Protein AF-S3ANU3-F1 (afdb_monomer)

Secondary structure (DSSP, 8-state):
---------S--HHHHHHHHHHHHHHHHHHHHHHHHHHHHHHHHHHHTT--S--HHHHHHHHHHHHHTS-GGGHHHHHHHHHHHHHHHHHHHT----

Solvent-accessible surface area (backbone atoms only — not comparable to full-atom values): 5802 Å² total; per-residue (Å²): 134,78,88,77,82,70,83,83,82,60,82,47,74,66,57,53,48,52,51,49,55,54,51,51,53,50,52,52,53,52,48,55,55,50,42,54,54,41,49,51,50,50,51,57,25,58,80,66,74,43,74,84,76,52,68,68,66,51,49,53,53,41,54,54,51,32,71,72,45,60,79,93,44,24,70,57,45,45,51,51,51,50,51,64,54,48,53,36,59,54,57,66,72,58,78,86,133

Mean predicted aligned error: 7.99 Å

Structure (mmCIF, N/CA/C/O backbone):
data_AF-S3ANU3-F1
#
_entry.id   AF-S3ANU3-F1
#
loop_
_atom_site.group_PDB
_atom_site.id
_atom_site.type_symbol
_atom_site.label_atom_id
_atom_site.label_alt_id
_atom_site.label_comp_id
_atom_site.label_asym_id
_atom_site.label_entity_id
_atom_site.label_seq_id
_atom_site.pdbx_PDB_ins_code
_atom_site.Cartn_x
_atom_site.Cartn_y
_atom_site.Cartn_z
_atom_site.occupancy
_atom_site.B_iso_or_equiv
_atom_site.auth_seq_id
_atom_site.auth_comp_id
_atom_site.auth_asym_id
_atom_site.auth_atom_id
_atom_site.pdbx_PDB_model_num
ATOM 1 N N . MET A 1 1 ? 26.576 -14.423 -47.723 1.00 38.72 1 MET A N 1
ATOM 2 C CA . MET A 1 1 ? 27.861 -14.207 -47.030 1.00 38.72 1 MET A CA 1
ATOM 3 C C . MET A 1 1 ? 27.528 -13.403 -45.779 1.00 38.72 1 MET A C 1
ATOM 5 O O . MET A 1 1 ? 27.140 -12.256 -45.936 1.00 38.72 1 MET A O 1
ATOM 9 N N . THR A 1 2 ? 27.505 -14.094 -44.626 1.00 39.47 2 THR A N 1
ATOM 10 C CA . THR A 1 2 ? 27.297 -13.620 -43.229 1.00 39.47 2 THR A CA 1
ATOM 11 C C . THR A 1 2 ? 26.134 -12.639 -43.024 1.00 39.47 2 THR A C 1
ATOM 13 O O . THR A 1 2 ? 26.291 -11.436 -43.192 1.00 39.47 2 THR A O 1
ATOM 16 N N . ASP A 1 3 ? 24.905 -13.103 -42.790 1.00 49.47 3 ASP A N 1
ATOM 17 C CA . ASP A 1 3 ? 24.401 -13.451 -41.444 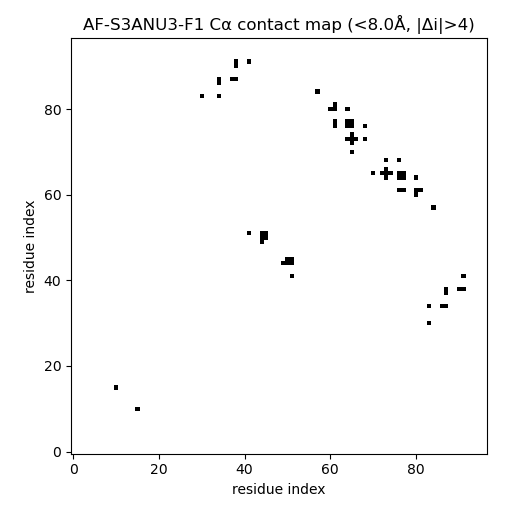1.00 49.47 3 ASP A CA 1
ATOM 18 C C . ASP A 1 3 ? 25.252 -12.901 -40.288 1.00 49.47 3 ASP A C 1
ATOM 20 O O . ASP A 1 3 ? 26.296 -13.453 -39.944 1.00 49.47 3 ASP A O 1
ATOM 24 N N . VAL A 1 4 ? 24.781 -11.792 -39.716 1.00 51.66 4 VAL A N 1
ATOM 25 C CA . VAL A 1 4 ? 25.061 -11.407 -38.333 1.00 51.66 4 VAL A CA 1
ATOM 26 C C . VAL A 1 4 ? 23.709 -11.102 -37.694 1.00 51.66 4 VAL A C 1
ATOM 28 O O . VAL A 1 4 ? 23.335 -9.952 -37.470 1.00 51.66 4 VAL A O 1
ATOM 31 N N . SER A 1 5 ? 22.941 -12.161 -37.444 1.00 51.31 5 SER A N 1
ATOM 32 C CA . SER A 1 5 ? 21.911 -12.176 -36.415 1.00 51.31 5 SER A CA 1
ATOM 33 C C . SER A 1 5 ? 22.565 -11.770 -35.092 1.00 51.31 5 SER A C 1
ATOM 35 O O . SER A 1 5 ? 23.258 -12.555 -34.443 1.00 51.31 5 SER A O 1
ATOM 37 N N . TYR A 1 6 ? 22.390 -10.508 -34.704 1.00 48.44 6 TYR A N 1
ATOM 38 C CA . TYR A 1 6 ? 22.731 -10.065 -33.360 1.00 48.44 6 TYR A CA 1
ATOM 39 C C . TYR A 1 6 ? 21.830 -10.844 -32.392 1.00 48.44 6 TYR A C 1
ATOM 41 O O . TYR A 1 6 ? 20.619 -10.908 -32.628 1.00 48.44 6 TYR A O 1
ATOM 49 N N . PRO A 1 7 ? 22.357 -11.451 -31.319 1.00 48.25 7 PRO A N 1
ATOM 50 C CA . PRO A 1 7 ? 21.498 -12.059 -30.322 1.00 48.25 7 PRO A CA 1
ATOM 51 C C . PRO A 1 7 ? 20.662 -10.940 -29.690 1.00 48.25 7 PRO A C 1
ATOM 53 O O . PRO A 1 7 ? 21.174 -10.138 -28.908 1.00 48.25 7 PRO A O 1
ATOM 56 N N . HIS A 1 8 ? 19.374 -10.864 -30.035 1.00 55.59 8 HIS A N 1
ATOM 57 C CA . HIS A 1 8 ? 18.384 -10.117 -29.265 1.00 55.59 8 HIS A CA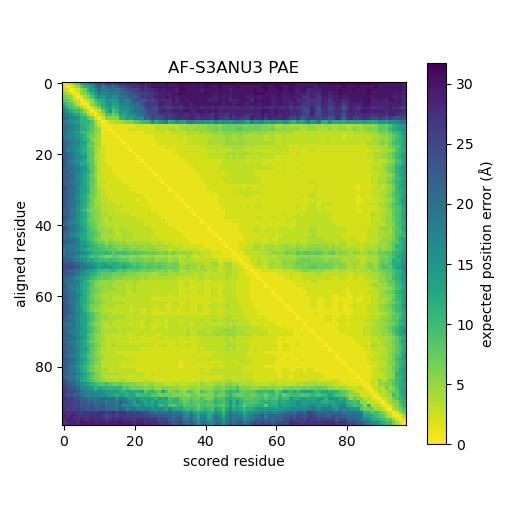 1
ATOM 58 C C . HIS A 1 8 ? 18.216 -10.833 -27.922 1.00 55.59 8 HIS A C 1
ATOM 60 O O . HIS A 1 8 ? 17.281 -11.592 -27.711 1.00 55.59 8 HIS A O 1
ATOM 66 N N . ASN A 1 9 ? 19.176 -10.626 -27.026 1.00 57.06 9 ASN A N 1
ATOM 67 C CA . ASN A 1 9 ? 19.075 -11.010 -25.626 1.00 57.06 9 ASN A CA 1
ATOM 68 C C . ASN A 1 9 ? 19.009 -9.748 -24.757 1.00 57.06 9 ASN A C 1
ATOM 70 O O . ASN A 1 9 ? 19.786 -9.534 -23.832 1.00 57.06 9 ASN A O 1
ATOM 74 N N . LEU A 1 10 ? 18.078 -8.880 -25.144 1.00 55.81 10 LEU A N 1
ATOM 75 C CA . LEU A 1 10 ? 17.551 -7.757 -24.387 1.00 55.81 10 LEU A CA 1
ATOM 76 C C . LEU A 1 10 ? 16.044 -7.880 -24.550 1.00 55.81 10 LEU A C 1
ATOM 78 O O . LEU A 1 10 ? 15.545 -7.728 -25.665 1.00 55.81 10 LEU A O 1
ATOM 82 N N . THR A 1 11 ? 15.358 -8.217 -23.463 1.00 66.12 11 THR A N 1
ATOM 83 C CA . THR A 1 11 ? 13.899 -8.237 -23.359 1.00 66.12 11 THR A CA 1
ATOM 84 C C . THR A 1 11 ? 13.320 -7.058 -24.141 1.00 66.12 11 THR A C 1
ATOM 86 O O . THR A 1 11 ? 13.666 -5.904 -23.877 1.00 66.12 11 THR A O 1
ATOM 89 N N . SER A 1 12 ? 12.501 -7.330 -25.153 1.00 88.00 12 SER A N 1
ATOM 90 C CA . SER A 1 12 ? 11.882 -6.286 -25.964 1.00 88.00 12 SER A CA 1
ATOM 91 C C . SER A 1 12 ? 11.060 -5.349 -25.073 1.00 88.00 12 SER A C 1
ATOM 93 O O . SER A 1 12 ? 10.550 -5.745 -24.023 1.00 88.00 12 SER A O 1
ATOM 95 N N . LEU A 1 13 ? 10.877 -4.094 -25.498 1.00 90.50 13 LEU A N 1
ATOM 96 C CA . LEU A 1 13 ? 10.037 -3.132 -24.771 1.00 90.50 13 LEU A CA 1
ATOM 97 C C . LEU A 1 13 ? 8.642 -3.704 -24.454 1.00 90.50 13 LEU A C 1
ATOM 99 O O . LEU A 1 13 ? 8.085 -3.425 -23.396 1.00 90.50 13 LEU A O 1
ATOM 103 N N . ASN A 1 14 ? 8.093 -4.517 -25.357 1.00 91.88 14 ASN A N 1
ATOM 104 C CA . ASN A 1 14 ? 6.795 -5.156 -25.169 1.00 91.88 14 ASN A CA 1
ATOM 105 C C . ASN A 1 14 ? 6.835 -6.249 -24.096 1.00 91.88 14 ASN A C 1
ATOM 107 O O . ASN A 1 14 ? 5.917 -6.329 -23.290 1.00 91.88 14 ASN A O 1
ATOM 111 N N . GLU A 1 15 ? 7.896 -7.051 -24.036 1.00 92.12 15 GLU A N 1
ATOM 112 C CA . GLU A 1 15 ? 8.065 -8.056 -22.982 1.00 92.12 15 GLU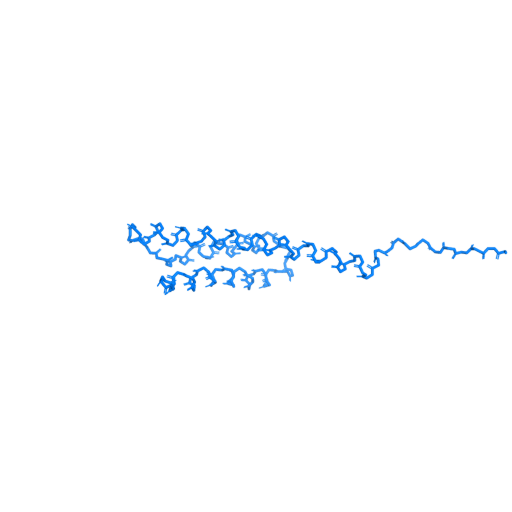 A CA 1
ATOM 113 C C . GLU A 1 15 ? 8.276 -7.411 -21.605 1.00 92.12 15 GLU A C 1
ATOM 115 O O . GLU A 1 15 ? 7.740 -7.900 -20.615 1.00 92.12 15 GLU A O 1
ATOM 120 N N . LEU A 1 16 ? 9.003 -6.290 -21.529 1.00 93.50 16 LEU A N 1
ATOM 121 C CA . LEU A 1 16 ? 9.148 -5.527 -20.283 1.00 93.50 16 LEU A CA 1
ATOM 122 C C . LEU A 1 16 ? 7.810 -4.934 -19.822 1.00 93.50 16 LEU A C 1
ATOM 124 O O . LEU A 1 16 ? 7.487 -4.993 -18.639 1.00 93.50 16 LEU A O 1
ATOM 128 N N . ARG A 1 17 ? 7.010 -4.396 -20.750 1.00 95.25 17 ARG A N 1
ATOM 129 C CA . ARG A 1 17 ? 5.657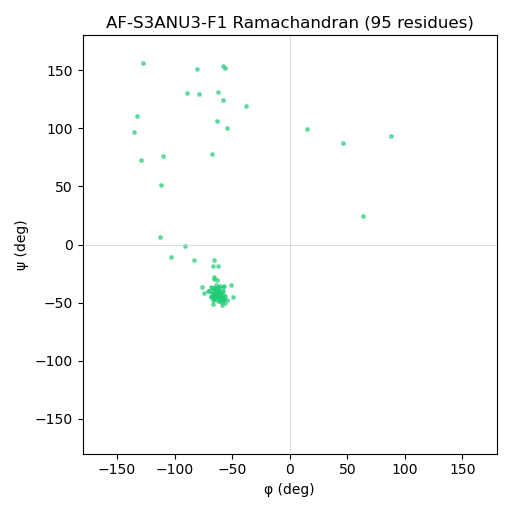 -3.904 -20.447 1.00 95.25 17 ARG A CA 1
ATOM 130 C C . ARG A 1 17 ? 4.741 -5.025 -19.974 1.00 95.25 17 ARG A C 1
ATOM 132 O O . ARG A 1 17 ? 4.103 -4.863 -18.947 1.00 95.25 17 ARG A O 1
ATOM 139 N N . ALA A 1 18 ? 4.767 -6.178 -20.638 1.00 95.88 18 ALA A N 1
ATOM 140 C CA . ALA A 1 18 ? 3.987 -7.336 -20.214 1.00 95.88 18 ALA A CA 1
ATOM 141 C C . ALA A 1 18 ? 4.373 -7.812 -18.802 1.00 95.88 18 ALA A C 1
ATOM 143 O O . ALA A 1 18 ? 3.511 -8.227 -18.033 1.00 95.88 18 ALA A O 1
ATOM 144 N N . GLN A 1 19 ? 5.655 -7.727 -18.427 1.00 96.62 19 GLN A N 1
ATOM 145 C CA . GLN A 1 19 ? 6.083 -8.013 -17.054 1.00 96.62 19 GLN A CA 1
ATOM 146 C C . GLN A 1 19 ? 5.515 -7.003 -16.050 1.00 96.62 19 GLN A C 1
ATOM 148 O O . GLN A 1 19 ? 5.052 -7.419 -14.990 1.00 96.62 19 GLN A O 1
ATOM 153 N N . ILE A 1 20 ? 5.510 -5.707 -16.383 1.00 97.19 20 ILE A N 1
ATOM 154 C CA . ILE A 1 20 ? 4.865 -4.677 -15.553 1.00 97.19 20 ILE A CA 1
ATOM 155 C C . ILE A 1 20 ? 3.369 -4.964 -15.419 1.00 97.19 20 ILE A C 1
ATOM 157 O O . ILE A 1 20 ? 2.882 -5.006 -14.297 1.00 97.19 20 ILE A O 1
ATOM 161 N N . ASP A 1 21 ? 2.666 -5.260 -16.514 1.00 98.06 21 ASP A N 1
ATOM 162 C CA . ASP A 1 21 ? 1.224 -5.541 -16.488 1.00 98.06 21 ASP A CA 1
ATOM 163 C C . ASP A 1 21 ? 0.888 -6.718 -15.552 1.00 98.06 21 ASP A C 1
ATOM 165 O O . ASP A 1 21 ? -0.088 -6.678 -14.799 1.00 98.06 21 ASP A O 1
ATOM 169 N N . VAL A 1 22 ? 1.724 -7.764 -15.552 1.00 98.38 22 VAL A N 1
ATOM 170 C CA . VAL A 1 22 ? 1.583 -8.907 -14.636 1.00 98.38 22 VAL A CA 1
ATOM 171 C C . VAL A 1 22 ? 1.823 -8.495 -13.182 1.00 98.38 22 VAL A C 1
ATOM 173 O O . VAL A 1 22 ? 1.063 -8.902 -12.301 1.00 98.38 22 VAL A O 1
ATOM 176 N N . ILE A 1 23 ? 2.859 -7.699 -12.913 1.00 98.50 23 ILE A N 1
ATOM 177 C CA . ILE A 1 23 ? 3.167 -7.206 -11.563 1.00 98.50 23 ILE A CA 1
ATOM 178 C C . ILE A 1 23 ? 2.038 -6.303 -11.054 1.00 98.50 23 ILE A C 1
ATOM 180 O O . ILE A 1 23 ? 1.583 -6.468 -9.924 1.00 98.50 23 ILE A O 1
ATOM 184 N N . ASP A 1 24 ? 1.533 -5.400 -11.888 1.00 98.25 24 ASP A N 1
ATOM 185 C CA . ASP A 1 24 ? 0.448 -4.488 -11.542 1.00 98.25 24 ASP A CA 1
ATOM 186 C C . ASP A 1 24 ? -0.839 -5.257 -11.230 1.00 98.25 24 ASP A C 1
ATOM 188 O O . ASP A 1 24 ? -1.505 -4.972 -10.232 1.00 98.25 24 ASP A O 1
ATOM 192 N N . ALA A 1 25 ? -1.154 -6.301 -12.002 1.00 98.31 25 ALA A N 1
ATOM 193 C CA . ALA A 1 25 ? -2.275 -7.186 -11.698 1.00 98.31 25 ALA A CA 1
ATOM 194 C C . ALA A 1 25 ? -2.127 -7.858 -10.318 1.00 98.31 25 ALA A C 1
ATOM 196 O O . ALA A 1 25 ? -3.096 -7.932 -9.558 1.00 98.31 25 ALA A O 1
ATOM 197 N N . GLN A 1 26 ? -0.917 -8.297 -9.953 1.00 98.62 26 GLN A N 1
ATOM 198 C CA . GLN A 1 26 ? -0.641 -8.872 -8.630 1.00 98.62 26 GLN A CA 1
ATOM 199 C C . GLN A 1 26 ? -0.756 -7.832 -7.508 1.00 98.62 26 GLN A C 1
ATOM 201 O O . GLN A 1 26 ? -1.313 -8.126 -6.449 1.00 98.62 26 GLN A O 1
ATOM 206 N N . ILE A 1 27 ? -0.264 -6.610 -7.729 1.00 97.50 27 ILE A N 1
ATOM 207 C CA . ILE A 1 27 ? -0.388 -5.505 -6.770 1.00 97.50 27 ILE A CA 1
ATOM 208 C C . ILE A 1 27 ? -1.865 -5.187 -6.521 1.00 97.50 27 ILE A C 1
ATOM 210 O O . ILE A 1 27 ? -2.263 -5.012 -5.367 1.00 97.50 27 ILE A O 1
ATOM 214 N N . LEU A 1 28 ? -2.687 -5.149 -7.574 1.00 96.88 28 LEU A N 1
ATOM 215 C CA . LEU A 1 28 ? -4.119 -4.876 -7.466 1.00 96.88 28 LEU A CA 1
ATOM 216 C C . LEU A 1 28 ? -4.875 -5.998 -6.738 1.00 96.88 28 LEU A C 1
ATOM 218 O O . LEU A 1 28 ? -5.694 -5.693 -5.869 1.00 96.88 28 LEU A O 1
ATOM 222 N N . ASP A 1 29 ? -4.569 -7.274 -7.002 1.00 97.81 29 ASP A N 1
ATOM 223 C CA . ASP A 1 29 ? -5.143 -8.399 -6.241 1.00 97.81 29 ASP A CA 1
ATOM 224 C C . ASP A 1 29 ? -4.810 -8.295 -4.743 1.00 97.81 29 ASP A C 1
ATOM 226 O O . ASP A 1 29 ? -5.692 -8.337 -3.877 1.00 97.81 29 ASP A O 1
ATOM 230 N N . LEU A 1 30 ? -3.531 -8.074 -4.422 1.00 97.25 30 LEU A N 1
ATOM 231 C CA . LEU A 1 30 ? -3.075 -7.917 -3.041 1.00 97.25 30 LEU A CA 1
ATOM 232 C C . LEU A 1 30 ? -3.702 -6.696 -2.366 1.00 97.25 30 LEU A C 1
ATOM 234 O O . LEU A 1 30 ? -4.035 -6.750 -1.179 1.00 97.25 30 LEU A O 1
ATOM 238 N N . PHE A 1 31 ? -3.893 -5.607 -3.106 1.00 95.12 31 PHE A N 1
ATOM 239 C CA . PHE A 1 31 ? -4.561 -4.414 -2.610 1.00 95.12 31 PHE A CA 1
ATOM 240 C C . PHE A 1 31 ? -6.014 -4.695 -2.217 1.00 95.12 31 PHE A C 1
ATOM 242 O O . PHE A 1 31 ? -6.402 -4.354 -1.097 1.00 95.12 31 PHE A O 1
ATOM 249 N N . VAL A 1 32 ? -6.792 -5.358 -3.079 1.00 94.56 32 VAL A N 1
ATOM 250 C CA . VAL A 1 32 ? -8.191 -5.725 -2.796 1.00 94.56 32 VAL A CA 1
ATOM 251 C C . VAL A 1 32 ? -8.274 -6.606 -1.551 1.00 94.56 32 VAL A C 1
ATOM 253 O O . VAL A 1 32 ? -9.046 -6.325 -0.632 1.00 94.56 32 VAL A O 1
ATOM 256 N N . ARG A 1 33 ? -7.420 -7.630 -1.465 1.00 96.19 33 ARG A N 1
ATOM 257 C CA . ARG A 1 33 ? -7.366 -8.528 -0.302 1.00 96.19 33 ARG A CA 1
ATOM 258 C C . ARG A 1 33 ? -6.999 -7.781 0.979 1.00 96.19 33 ARG A C 1
ATOM 260 O O . ARG A 1 33 ? -7.620 -7.985 2.019 1.00 96.19 33 ARG A O 1
ATOM 267 N N . ARG A 1 34 ? -6.019 -6.875 0.913 1.00 95.62 34 ARG A N 1
ATOM 268 C CA . ARG A 1 34 ? -5.624 -6.032 2.049 1.00 95.62 34 ARG A CA 1
ATOM 269 C C . ARG A 1 34 ? -6.757 -5.102 2.487 1.00 95.62 34 ARG A C 1
ATOM 271 O O . ARG A 1 34 ? -6.911 -4.885 3.687 1.00 95.62 34 ARG A O 1
ATOM 278 N N . ALA A 1 35 ? -7.515 -4.537 1.547 1.00 92.00 35 ALA A N 1
ATOM 279 C CA . ALA A 1 35 ? -8.650 -3.668 1.847 1.00 92.00 35 ALA A CA 1
ATOM 280 C C . ALA A 1 35 ? -9.746 -4.428 2.610 1.00 92.00 35 ALA A C 1
ATOM 282 O O . ALA A 1 35 ? -10.175 -3.953 3.658 1.00 92.00 35 ALA A O 1
ATOM 283 N N . ALA A 1 36 ? -10.097 -5.643 2.173 1.00 92.81 36 ALA A N 1
ATOM 284 C CA . ALA A 1 36 ? -11.062 -6.497 2.872 1.00 92.81 36 ALA A CA 1
ATOM 285 C C . ALA A 1 36 ? -10.645 -6.788 4.327 1.00 92.81 36 ALA A C 1
ATOM 287 O O . ALA A 1 36 ? -11.424 -6.573 5.255 1.00 92.81 36 ALA A O 1
ATOM 288 N N . VAL A 1 37 ? -9.380 -7.168 4.552 1.00 94.50 37 VAL A N 1
ATOM 289 C CA . VAL A 1 37 ? -8.847 -7.388 5.911 1.00 94.50 37 VAL A CA 1
ATOM 290 C C . VAL A 1 37 ? -8.898 -6.107 6.750 1.00 94.50 37 VAL A C 1
ATOM 292 O O . VAL A 1 37 ? -9.207 -6.148 7.941 1.00 94.50 37 VAL A O 1
ATOM 295 N N . ALA A 1 38 ? -8.609 -4.948 6.156 1.00 91.62 38 ALA A N 1
ATOM 296 C CA . ALA A 1 38 ? -8.693 -3.681 6.872 1.00 91.62 38 ALA A CA 1
ATOM 297 C C . ALA A 1 38 ? -10.138 -3.351 7.291 1.00 91.62 38 ALA A C 1
ATOM 299 O O . ALA A 1 38 ? -10.347 -2.902 8.417 1.00 91.62 38 ALA A O 1
ATOM 300 N N . THR A 1 39 ? -11.129 -3.646 6.443 1.00 90.06 39 THR A N 1
ATOM 301 C CA . THR A 1 39 ? -12.555 -3.531 6.783 1.00 90.06 39 THR A CA 1
ATOM 302 C C . THR A 1 39 ? -12.936 -4.431 7.959 1.00 90.06 39 THR A C 1
ATOM 304 O O . THR A 1 39 ? -13.600 -3.971 8.890 1.00 90.06 39 THR A O 1
ATOM 307 N N . GLU A 1 40 ? -12.480 -5.687 7.969 1.00 92.38 40 GLU A N 1
ATOM 308 C CA . GLU A 1 40 ? -12.711 -6.613 9.086 1.00 92.38 40 GLU A CA 1
ATOM 309 C C . GLU A 1 40 ? -12.097 -6.100 10.397 1.00 92.38 40 GLU A C 1
ATOM 311 O O . GLU A 1 40 ? -12.747 -6.140 11.445 1.00 92.38 40 GLU A O 1
ATOM 316 N N . ILE A 1 41 ? -10.878 -5.548 10.349 1.00 91.19 41 ILE A N 1
ATOM 317 C CA . ILE A 1 41 ? -10.231 -4.911 11.508 1.00 91.19 41 ILE A CA 1
ATOM 318 C C . ILE A 1 41 ? -11.060 -3.719 12.004 1.00 91.19 41 ILE A C 1
ATOM 320 O O . ILE A 1 41 ? -11.266 -3.574 13.212 1.00 91.19 41 ILE A O 1
ATOM 324 N N . GLY A 1 42 ? -11.559 -2.877 11.097 1.00 89.00 42 GLY A N 1
ATOM 325 C CA . GLY A 1 42 ? -12.427 -1.750 11.435 1.00 89.00 42 GLY A CA 1
ATOM 326 C C . GLY A 1 42 ? -13.701 -2.197 12.158 1.00 89.00 42 GLY A C 1
ATOM 327 O O . GLY A 1 42 ? -14.0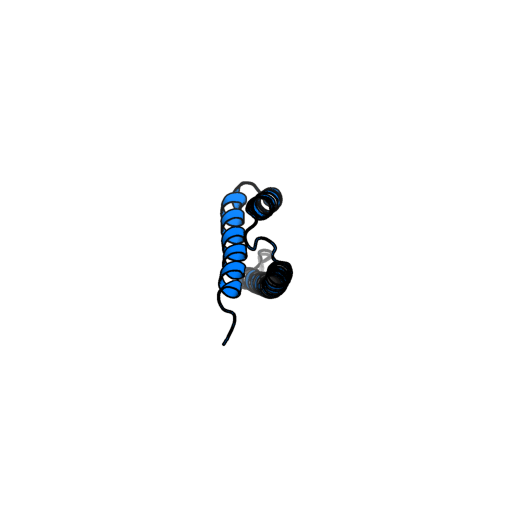45 -1.649 13.210 1.00 89.00 42 GLY A O 1
ATOM 328 N N . LEU A 1 43 ? -14.368 -3.242 11.657 1.00 90.06 43 LEU A N 1
ATOM 329 C CA . LEU A 1 43 ? -15.547 -3.835 12.295 1.00 90.06 43 LEU A CA 1
ATOM 330 C C . LEU A 1 43 ? -15.213 -4.439 13.668 1.00 90.06 43 LEU A C 1
ATOM 332 O O . LEU A 1 43 ? -15.928 -4.203 14.647 1.00 90.06 43 LEU A O 1
ATOM 336 N N . TYR A 1 44 ? -14.104 -5.174 13.769 1.00 92.31 44 TYR A N 1
ATOM 337 C CA . TYR A 1 44 ? -13.616 -5.747 15.025 1.00 92.31 44 TYR A CA 1
ATOM 338 C C . TYR A 1 44 ? -13.405 -4.670 16.095 1.00 92.31 44 TYR A C 1
ATOM 340 O O . TYR A 1 44 ? -13.797 -4.857 17.250 1.00 92.31 44 TYR A O 1
ATOM 348 N N . LYS A 1 45 ? -12.800 -3.538 15.713 1.00 91.00 45 LYS A N 1
ATOM 349 C CA . LYS A 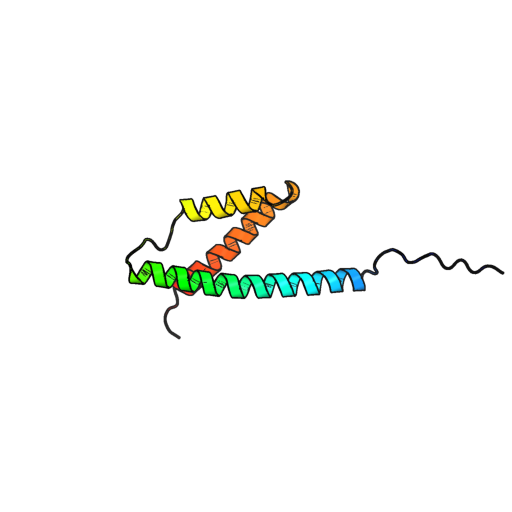1 45 ? -12.549 -2.410 16.615 1.00 91.00 45 LYS A CA 1
ATOM 350 C C . LYS A 1 45 ? -13.849 -1.751 17.063 1.00 91.00 45 LYS A C 1
ATOM 352 O O . LYS A 1 45 ? -14.044 -1.572 18.262 1.00 91.00 45 LYS A O 1
ATOM 357 N N . ARG A 1 46 ? -14.768 -1.464 16.132 1.00 88.44 46 ARG A N 1
ATOM 358 C CA . ARG A 1 46 ? -16.068 -0.841 16.444 1.00 88.44 46 ARG A CA 1
ATOM 359 C C . ARG A 1 46 ? -16.908 -1.688 17.390 1.00 88.44 46 ARG A C 1
ATOM 361 O O . ARG A 1 46 ? -17.380 -1.178 18.399 1.00 88.44 46 ARG A O 1
ATOM 368 N N . THR A 1 47 ? -17.047 -2.981 17.098 1.00 91.81 47 THR A N 1
ATOM 369 C CA . THR A 1 47 ? -17.849 -3.915 17.915 1.00 91.81 47 THR A CA 1
ATOM 370 C C . THR A 1 47 ? -17.330 -4.070 19.346 1.00 91.81 47 THR A C 1
ATOM 372 O O . THR A 1 47 ? -18.076 -4.500 20.219 1.00 91.81 47 THR A O 1
ATOM 375 N N . ARG A 1 48 ? -16.071 -3.693 19.606 1.00 94.19 48 ARG A N 1
ATOM 376 C CA . ARG A 1 48 ? -15.424 -3.751 20.926 1.00 94.19 48 ARG A CA 1
ATOM 377 C C . ARG A 1 48 ? -15.108 -2.380 21.530 1.00 94.19 48 ARG A C 1
ATOM 379 O O . ARG A 1 48 ? -14.440 -2.324 22.556 1.00 94.19 48 ARG A O 1
ATOM 386 N N . GLY A 1 49 ? -15.541 -1.284 20.902 1.00 91.00 49 GLY A N 1
ATOM 387 C CA . GLY A 1 49 ? -15.252 0.074 21.377 1.00 91.00 49 GLY A CA 1
ATOM 388 C C . GLY A 1 49 ? -13.763 0.446 21.374 1.00 91.00 49 GLY A C 1
ATOM 389 O O . GLY A 1 49 ? -13.346 1.303 22.149 1.00 91.00 49 GLY A O 1
ATOM 390 N N . LEU A 1 50 ? -12.946 -0.197 20.533 1.00 89.88 50 LEU A N 1
ATOM 391 C CA . LEU A 1 50 ? -11.520 0.111 20.403 1.00 89.88 50 LEU A CA 1
ATOM 392 C C . LEU A 1 50 ? -11.296 1.339 19.501 1.00 89.88 50 LEU A C 1
ATOM 394 O O . LEU A 1 50 ? -12.058 1.546 18.550 1.00 89.88 50 LEU A O 1
ATOM 398 N N . PRO A 1 51 ? -10.212 2.112 19.713 1.00 85.81 51 PRO A N 1
ATOM 399 C CA . PRO A 1 51 ? -9.852 3.221 18.838 1.00 85.81 51 PRO A CA 1
ATOM 400 C C . PRO A 1 51 ? -9.652 2.776 17.384 1.00 85.81 51 PRO A C 1
ATOM 402 O O . PRO A 1 51 ? -8.839 1.897 17.071 1.00 85.81 51 PRO A O 1
ATOM 405 N N . ILE A 1 52 ? -10.392 3.413 16.474 1.00 78.19 52 ILE A N 1
ATOM 406 C CA . ILE A 1 52 ? -10.291 3.160 15.030 1.00 78.19 52 ILE A CA 1
ATOM 407 C C . ILE A 1 52 ? -8.903 3.579 14.527 1.00 78.19 52 ILE A C 1
ATOM 409 O O . ILE A 1 52 ? -8.217 2.790 13.870 1.00 78.19 52 ILE A O 1
ATOM 413 N N . VAL A 1 53 ? -8.455 4.772 14.924 1.00 82.94 53 VAL A N 1
ATOM 414 C CA . VAL A 1 53 ? -7.124 5.300 14.607 1.00 82.94 53 VAL A CA 1
ATOM 415 C C . VAL A 1 53 ? -6.126 4.877 15.678 1.00 82.94 53 VAL A C 1
ATOM 417 O O . VAL A 1 53 ? -6.371 5.053 16.868 1.00 82.94 53 VAL A O 1
ATOM 420 N N . ASP A 1 54 ? -5.002 4.331 15.227 1.00 88.56 54 ASP A N 1
ATOM 421 C CA . ASP A 1 54 ? -3.871 3.924 16.058 1.00 88.56 54 ASP A CA 1
ATOM 422 C C . ASP A 1 54 ? -2.593 4.418 15.367 1.00 88.56 54 ASP A C 1
ATOM 424 O O . ASP A 1 54 ? -2.123 3.822 14.392 1.00 88.56 54 ASP A O 1
ATOM 428 N N . HIS A 1 55 ? -2.108 5.582 15.807 1.00 89.94 55 HIS A N 1
ATOM 429 C CA . HIS A 1 55 ? -0.988 6.279 15.174 1.00 89.94 55 HIS A CA 1
ATOM 430 C C . HIS A 1 55 ? 0.321 5.499 15.296 1.00 89.94 55 HIS A C 1
ATOM 432 O O . HIS A 1 55 ? 1.071 5.436 14.323 1.00 89.94 55 HIS A O 1
ATOM 438 N N . ASP A 1 56 ? 0.552 4.842 16.431 1.00 93.69 56 ASP A N 1
ATOM 439 C CA . ASP A 1 56 ? 1.752 4.036 16.655 1.00 93.69 56 ASP A CA 1
ATOM 440 C C . ASP A 1 56 ? 1.759 2.830 15.716 1.00 93.69 56 ASP A C 1
ATOM 442 O O . ASP A 1 56 ? 2.756 2.547 15.045 1.00 93.69 56 ASP A O 1
ATOM 446 N N . ARG A 1 57 ? 0.608 2.161 15.564 1.00 91.88 57 ARG A N 1
ATOM 447 C CA . ARG A 1 57 ? 0.468 1.059 14.607 1.00 91.88 57 ARG A CA 1
ATOM 448 C C . ARG A 1 57 ? 0.633 1.520 13.159 1.00 91.88 57 ARG A C 1
ATOM 450 O O . ARG A 1 57 ? 1.123 0.753 12.326 1.00 91.88 57 ARG A O 1
ATOM 457 N N . GLU A 1 58 ? 0.185 2.726 12.821 1.00 93.12 58 GLU A N 1
ATOM 458 C CA . GLU A 1 58 ? 0.370 3.312 11.489 1.00 93.12 58 GLU A CA 1
ATOM 459 C C . GLU A 1 58 ? 1.832 3.641 11.204 1.00 93.12 58 GLU A C 1
ATOM 461 O O . GLU A 1 58 ? 2.327 3.252 10.145 1.00 93.12 58 GLU A O 1
ATOM 466 N N . GLN A 1 59 ? 2.526 4.260 12.158 1.00 96.12 59 GLN A N 1
ATOM 467 C CA . GLN A 1 59 ? 3.943 4.580 12.034 1.00 96.12 59 GLN A CA 1
ATOM 468 C C . GLN A 1 59 ? 4.789 3.309 11.913 1.00 96.12 59 GLN A C 1
ATOM 470 O O . GLN A 1 59 ? 5.571 3.183 10.978 1.00 96.12 59 GLN A O 1
ATOM 475 N N . GLN A 1 60 ? 4.523 2.293 12.739 1.00 96.69 60 GLN A N 1
ATOM 476 C CA . GLN A 1 60 ? 5.222 1.008 12.663 1.00 96.69 60 GLN A CA 1
ATOM 477 C C . GLN A 1 60 ? 5.097 0.341 11.278 1.00 96.69 60 GLN A C 1
ATOM 479 O O . GLN A 1 60 ? 6.030 -0.311 10.808 1.00 96.69 60 GLN A O 1
ATOM 484 N N . LYS A 1 61 ? 3.943 0.472 10.603 1.00 95.38 61 LYS A N 1
ATOM 485 C CA . LYS A 1 61 ? 3.770 -0.049 9.233 1.00 95.38 61 LYS A CA 1
ATOM 486 C C . LYS A 1 61 ? 4.616 0.715 8.217 1.00 95.38 61 LYS A C 1
ATOM 488 O O . LYS A 1 61 ? 5.080 0.091 7.267 1.00 95.38 61 LYS A O 1
ATOM 493 N N . LEU A 1 62 ? 4.763 2.030 8.383 1.00 97.38 62 LEU A N 1
ATOM 494 C CA . LEU A 1 62 ? 5.612 2.852 7.520 1.00 97.38 62 LEU A CA 1
ATOM 495 C C . LEU A 1 62 ? 7.077 2.467 7.702 1.00 97.38 62 LEU A C 1
ATOM 497 O O . LEU A 1 62 ? 7.722 2.111 6.720 1.00 97.38 62 LEU A O 1
ATOM 501 N N . ASP A 1 63 ? 7.547 2.420 8.949 1.00 97.75 63 ASP A N 1
ATOM 502 C CA . ASP A 1 63 ? 8.940 2.105 9.276 1.00 97.75 63 ASP A CA 1
ATOM 503 C C . ASP A 1 63 ? 9.344 0.728 8.729 1.00 97.75 63 ASP A C 1
ATOM 505 O O . ASP A 1 63 ? 10.387 0.578 8.091 1.00 97.75 63 ASP A O 1
ATOM 509 N N . LEU A 1 64 ? 8.483 -0.283 8.907 1.00 97.75 64 LEU A N 1
ATOM 510 C CA . LEU A 1 64 ? 8.728 -1.627 8.383 1.00 97.75 64 LEU A CA 1
ATOM 511 C C . LEU A 1 64 ? 8.763 -1.652 6.847 1.00 97.75 64 LEU A C 1
ATOM 513 O O . LEU A 1 64 ? 9.592 -2.348 6.261 1.00 97.75 64 LEU A O 1
ATOM 517 N N . ALA A 1 65 ? 7.870 -0.912 6.188 1.00 97.50 65 ALA A N 1
ATOM 518 C CA . ALA A 1 65 ? 7.817 -0.875 4.731 1.00 97.50 65 ALA A CA 1
ATOM 519 C C . ALA A 1 65 ? 9.046 -0.171 4.141 1.00 97.50 65 ALA A C 1
ATOM 521 O O . ALA A 1 65 ? 9.653 -0.683 3.203 1.00 97.50 65 ALA A O 1
ATOM 522 N N . GLU A 1 66 ? 9.455 0.961 4.715 1.00 98.12 66 GLU A N 1
ATOM 523 C CA . GLU A 1 66 ? 10.662 1.684 4.310 1.00 98.12 66 GLU A CA 1
ATOM 524 C C . GLU A 1 66 ? 11.934 0.858 4.543 1.00 98.12 66 GLU A C 1
ATOM 526 O O . GLU A 1 66 ? 12.825 0.855 3.697 1.00 98.12 66 GLU A O 1
ATOM 531 N N . ALA A 1 67 ? 12.010 0.100 5.641 1.00 98.06 67 ALA A N 1
ATOM 532 C CA . ALA A 1 67 ? 13.125 -0.813 5.900 1.00 98.06 67 ALA A CA 1
ATOM 533 C C . ALA A 1 67 ? 13.192 -1.997 4.915 1.00 98.06 67 ALA A C 1
ATOM 535 O O . ALA A 1 67 ? 14.237 -2.632 4.791 1.00 98.06 67 ALA A O 1
ATOM 536 N N . SER A 1 68 ? 12.094 -2.294 4.212 1.00 97.56 68 SER A N 1
ATOM 537 C CA . SER A 1 68 ? 11.986 -3.425 3.279 1.00 97.56 68 SER A CA 1
ATOM 538 C C . SER A 1 68 ? 12.366 -3.072 1.837 1.00 97.56 68 SER A C 1
ATOM 540 O O . SER A 1 68 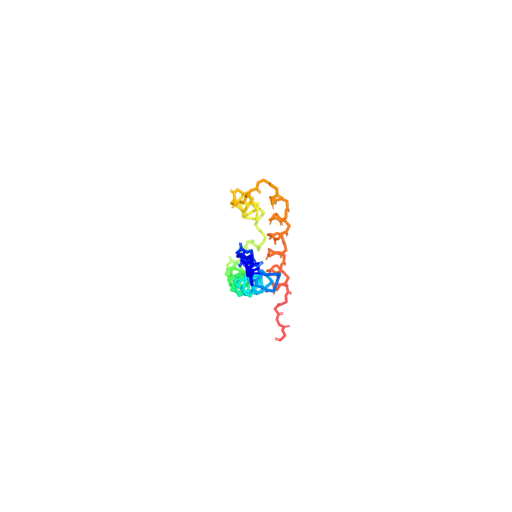? 12.317 -3.939 0.965 1.00 97.56 68 SER A O 1
ATOM 542 N N . VAL A 1 69 ? 12.723 -1.814 1.561 1.00 97.88 69 VAL A N 1
ATOM 543 C CA . VAL A 1 69 ? 13.066 -1.340 0.215 1.00 97.88 69 VAL A CA 1
ATOM 544 C C . VAL A 1 69 ? 14.421 -0.620 0.190 1.00 97.88 69 VAL A C 1
ATOM 546 O O . VAL A 1 69 ? 14.862 -0.087 1.210 1.00 97.88 69 VAL A O 1
ATOM 549 N N . PRO A 1 70 ? 15.095 -0.558 -0.973 1.00 98.50 70 PRO A N 1
ATOM 550 C CA . PRO A 1 70 ? 16.276 0.281 -1.151 1.00 98.50 70 PRO A CA 1
ATOM 551 C C . PRO A 1 70 ? 16.011 1.757 -0.822 1.00 98.50 70 PRO A C 1
ATOM 553 O O . PRO A 1 70 ? 14.911 2.262 -1.044 1.00 98.50 70 PRO A O 1
ATOM 556 N N . GLU A 1 71 ? 17.054 2.472 -0.385 1.00 97.62 71 GLU A N 1
ATOM 557 C CA . GLU A 1 71 ? 16.979 3.878 0.050 1.00 97.62 71 GLU A CA 1
ATOM 558 C C . GLU A 1 71 ? 16.236 4.785 -0.945 1.00 97.62 71 GLU A C 1
ATOM 560 O O . GLU A 1 71 ? 15.347 5.541 -0.565 1.00 97.62 71 GLU A O 1
ATOM 565 N N . HIS A 1 72 ? 16.530 4.646 -2.242 1.00 98.19 72 HIS A N 1
ATOM 566 C CA . HIS A 1 72 ? 15.932 5.470 -3.295 1.00 98.19 72 HIS A CA 1
ATOM 567 C C . HIS A 1 72 ? 14.418 5.257 -3.488 1.00 98.19 72 HIS A C 1
ATOM 569 O O . HIS A 1 72 ? 13.777 6.069 -4.150 1.00 98.19 72 HIS A O 1
ATOM 575 N N . LEU A 1 73 ? 13.833 4.194 -2.919 1.00 98.44 73 LEU A N 1
ATOM 576 C CA . LEU A 1 73 ? 12.395 3.915 -2.979 1.00 98.44 73 LEU A CA 1
ATOM 577 C C . LEU A 1 73 ? 11.650 4.259 -1.688 1.00 98.44 73 LEU A C 1
ATOM 579 O O . LEU A 1 73 ? 10.421 4.284 -1.710 1.00 98.44 73 LEU A O 1
ATOM 583 N N . LYS A 1 74 ? 12.340 4.564 -0.581 1.00 98.38 74 LYS A N 1
ATOM 584 C CA . LYS A 1 74 ? 11.695 4.770 0.729 1.00 98.38 74 LYS A CA 1
ATOM 585 C C . LYS A 1 74 ? 10.592 5.824 0.699 1.00 98.38 74 LYS A C 1
ATOM 587 O O . LYS A 1 74 ? 9.478 5.550 1.135 1.00 98.38 74 LYS A O 1
ATOM 592 N N . ALA A 1 75 ? 10.852 6.992 0.109 1.00 97.31 75 ALA A N 1
ATOM 593 C CA . ALA A 1 75 ? 9.863 8.071 0.024 1.00 97.31 75 ALA A CA 1
ATOM 594 C C . ALA A 1 75 ? 8.596 7.665 -0.760 1.00 97.31 75 ALA A C 1
ATOM 596 O O . ALA A 1 75 ? 7.468 7.979 -0.356 1.00 97.31 75 ALA A O 1
ATOM 597 N N . SER A 1 76 ? 8.767 6.926 -1.860 1.00 97.88 76 SER A N 1
ATOM 598 C CA . SER A 1 76 ? 7.649 6.403 -2.652 1.00 97.88 76 SER A CA 1
ATOM 599 C C . SER A 1 76 ? 6.901 5.298 -1.905 1.00 97.88 76 SER A C 1
ATOM 601 O O . SER A 1 76 ? 5.672 5.305 -1.892 1.00 97.88 76 SER A O 1
ATOM 603 N N . THR A 1 77 ? 7.608 4.411 -1.201 1.00 98.00 77 THR A N 1
ATOM 604 C CA . THR A 1 77 ? 7.009 3.382 -0.338 1.00 98.00 77 THR A CA 1
ATOM 605 C C . THR A 1 77 ? 6.180 4.000 0.783 1.00 98.00 77 THR A C 1
ATOM 607 O O . THR A 1 77 ? 5.041 3.588 1.002 1.00 98.00 77 THR A O 1
ATOM 610 N N . ALA A 1 78 ? 6.689 5.041 1.443 1.00 97.19 78 ALA A N 1
ATOM 611 C CA . ALA A 1 78 ? 5.950 5.784 2.458 1.00 97.19 78 ALA A CA 1
ATOM 612 C C . ALA A 1 78 ? 4.644 6.361 1.890 1.00 97.19 78 ALA A C 1
ATOM 614 O O . ALA A 1 78 ? 3.581 6.273 2.507 1.00 97.19 78 ALA A O 1
ATOM 615 N N . SER A 1 79 ? 4.712 6.932 0.686 1.00 97.31 79 SER A N 1
ATOM 616 C CA . SER A 1 79 ? 3.557 7.512 -0.004 1.00 97.31 79 SER A CA 1
ATOM 617 C C . SER A 1 79 ? 2.524 6.447 -0.378 1.00 97.31 79 SER A C 1
ATOM 619 O O . SER A 1 79 ? 1.345 6.603 -0.054 1.00 97.31 79 SER A O 1
ATOM 621 N N . LEU A 1 80 ? 2.966 5.327 -0.957 1.00 96.50 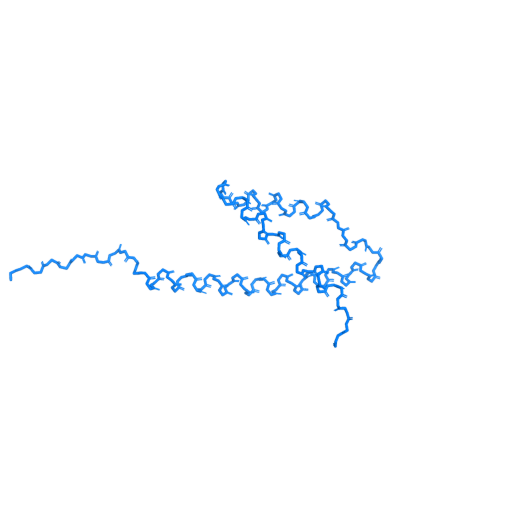80 LEU A N 1
ATOM 622 C CA . LEU A 1 80 ? 2.119 4.174 -1.258 1.00 96.50 80 LEU A CA 1
ATOM 623 C C . LEU A 1 80 ? 1.412 3.670 0.004 1.00 96.50 80 LEU A C 1
ATOM 625 O O . LEU A 1 80 ? 0.190 3.534 0.032 1.00 96.50 80 LEU A O 1
ATOM 629 N N . MET A 1 81 ? 2.158 3.455 1.085 1.00 96.06 81 MET A N 1
ATOM 630 C CA . MET A 1 81 ? 1.605 2.949 2.338 1.00 96.06 81 MET A CA 1
ATOM 631 C C . MET A 1 81 ? 0.566 3.896 2.945 1.00 96.06 81 MET A C 1
ATOM 633 O O . MET A 1 81 ? -0.457 3.426 3.452 1.00 96.06 81 MET A O 1
ATOM 637 N N . ARG A 1 82 ? 0.767 5.218 2.854 1.00 94.69 82 ARG A N 1
ATOM 638 C CA . ARG A 1 82 ? -0.238 6.210 3.276 1.00 94.69 82 ARG A CA 1
ATOM 639 C C . ARG A 1 82 ? -1.517 6.119 2.449 1.00 94.69 82 ARG A C 1
ATOM 641 O O . ARG A 1 82 ? -2.592 6.119 3.045 1.00 94.69 82 ARG A O 1
ATOM 648 N N . VAL A 1 83 ? -1.421 5.965 1.126 1.00 93.88 83 VAL A N 1
ATOM 649 C CA . VAL A 1 83 ? -2.594 5.744 0.259 1.00 93.88 83 VAL A CA 1
ATOM 650 C C . VAL A 1 83 ? -3.338 4.480 0.687 1.00 93.88 83 VAL A C 1
ATOM 652 O O . VAL A 1 83 ? -4.523 4.540 1.011 1.00 93.88 83 VAL A O 1
ATOM 655 N N . LEU A 1 84 ? -2.626 3.357 0.813 1.00 92.88 84 LEU A N 1
ATOM 656 C CA . LEU A 1 84 ? -3.204 2.073 1.213 1.00 92.88 84 LEU A CA 1
ATOM 657 C C . LEU A 1 84 ? -3.900 2.135 2.586 1.00 92.88 84 LEU A C 1
ATOM 659 O O . LEU A 1 84 ? -4.893 1.447 2.824 1.00 92.88 84 LEU A O 1
ATOM 663 N N . MET A 1 85 ? -3.366 2.902 3.538 1.00 90.19 85 MET A N 1
ATOM 664 C CA . MET A 1 85 ? -3.993 3.106 4.851 1.00 90.19 85 MET A CA 1
ATOM 665 C C . MET A 1 85 ? -5.185 4.069 4.794 1.00 90.19 85 MET A C 1
ATOM 667 O O . MET A 1 85 ? -6.175 3.848 5.489 1.00 90.19 85 MET A O 1
ATOM 671 N N . GLY A 1 86 ? -5.118 5.107 3.959 1.00 86.56 86 GLY A N 1
ATOM 672 C CA . GLY A 1 86 ? -6.200 6.072 3.763 1.00 86.56 86 GLY A CA 1
ATOM 673 C C . GLY A 1 86 ? -7.451 5.462 3.127 1.00 86.56 86 GLY A C 1
ATOM 674 O O . GLY A 1 86 ? -8.566 5.794 3.539 1.00 86.56 86 GLY A O 1
ATOM 675 N N . THR A 1 87 ? -7.290 4.526 2.184 1.00 81.12 87 THR A N 1
ATOM 676 C CA . THR A 1 87 ? -8.427 3.824 1.562 1.00 81.12 87 THR A CA 1
ATOM 677 C C . THR A 1 87 ? -9.244 3.050 2.595 1.00 81.12 87 THR A C 1
ATOM 679 O O . THR A 1 87 ? -10.466 3.176 2.616 1.00 81.12 87 THR A O 1
ATOM 682 N N . ALA A 1 88 ? -8.581 2.336 3.513 1.00 72.19 88 ALA A N 1
ATOM 683 C CA . ALA A 1 88 ? -9.255 1.592 4.578 1.00 72.19 88 ALA A CA 1
ATOM 684 C C . ALA A 1 88 ? -10.128 2.506 5.458 1.00 72.19 88 ALA A C 1
ATOM 686 O O . ALA A 1 88 ? -11.308 2.236 5.664 1.00 72.19 88 ALA A O 1
ATOM 687 N N . LYS A 1 89 ? -9.579 3.649 5.893 1.00 70.19 89 LYS A N 1
ATOM 688 C CA . LYS A 1 89 ? -10.305 4.637 6.712 1.00 70.19 89 LYS A CA 1
ATOM 689 C C . LYS A 1 89 ? -11.504 5.254 5.989 1.00 70.19 89 LYS A C 1
ATOM 691 O O . LYS A 1 89 ? -12.468 5.658 6.631 1.00 70.19 89 LYS A O 1
ATOM 696 N N . SER A 1 90 ? -11.433 5.383 4.664 1.00 65.44 90 SER A N 1
ATOM 697 C CA . SER A 1 90 ? -12.520 5.958 3.864 1.00 65.44 90 SER A CA 1
ATOM 698 C C . SER A 1 90 ? -13.680 4.973 3.723 1.00 65.44 90 SER A C 1
ATOM 700 O O . SER A 1 90 ? -14.824 5.366 3.924 1.00 65.44 90 SER A O 1
ATOM 702 N N . GLN A 1 91 ? -13.385 3.689 3.492 1.00 62.22 91 GLN A N 1
ATOM 703 C CA . GLN A 1 91 ? -14.399 2.627 3.470 1.00 62.22 91 GLN A CA 1
ATOM 704 C C . GLN A 1 91 ? -15.042 2.404 4.843 1.00 62.22 91 GLN A C 1
ATOM 706 O O . GLN A 1 91 ? -16.214 2.056 4.935 1.00 62.22 91 GLN A O 1
ATOM 711 N N . GLU A 1 92 ? -1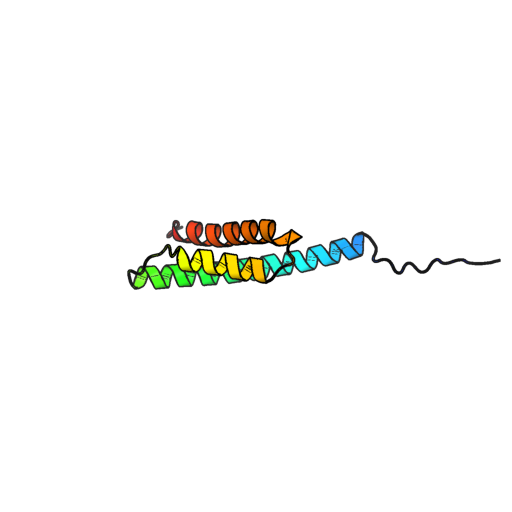4.310 2.659 5.931 1.00 58.50 92 GLU A N 1
ATOM 712 C CA . GLU A 1 92 ? -14.876 2.609 7.277 1.00 58.50 92 GLU A CA 1
ATOM 713 C C . GLU A 1 92 ? -15.943 3.688 7.540 1.00 58.50 92 GLU A C 1
ATOM 715 O O . GLU A 1 92 ? -16.823 3.465 8.372 1.00 58.50 92 GLU A O 1
ATOM 720 N N . LYS A 1 93 ? -15.876 4.838 6.853 1.00 57.97 93 LYS A N 1
ATOM 721 C CA . LYS A 1 93 ? -16.810 5.967 7.022 1.00 57.97 93 LYS A CA 1
ATOM 722 C C . LYS A 1 93 ? -18.112 5.824 6.233 1.00 57.97 93 LYS A C 1
ATOM 724 O O . LYS A 1 93 ? -19.046 6.566 6.511 1.00 57.97 93 LYS A O 1
ATOM 729 N N . THR A 1 94 ? -18.182 4.883 5.296 1.00 49.34 94 THR A N 1
ATOM 730 C CA . THR A 1 94 ? -19.397 4.527 4.550 1.00 49.34 94 THR A CA 1
ATOM 731 C C . THR A 1 94 ? -19.901 3.146 4.977 1.00 49.34 94 THR A C 1
ATOM 733 O O . THR A 1 94 ? -19.674 2.168 4.263 1.00 49.34 94 THR A O 1
ATOM 736 N N . PRO A 1 95 ? -20.536 3.004 6.152 1.00 47.41 95 PRO A N 1
ATOM 737 C CA . PRO A 1 95 ? -21.506 1.943 6.353 1.00 47.41 95 PRO A CA 1
ATOM 738 C C . PRO A 1 95 ? -22.826 2.385 5.695 1.00 47.41 95 PRO A C 1
ATOM 740 O O . PRO A 1 95 ? -23.284 3.493 5.952 1.00 47.41 95 PRO A O 1
ATOM 743 N N . ASP A 1 96 ? -23.396 1.521 4.860 1.00 48.16 96 ASP A N 1
ATOM 744 C CA . ASP A 1 96 ? -24.690 1.645 4.164 1.00 48.16 96 ASP A CA 1
ATOM 745 C C . ASP A 1 96 ? -24.680 2.353 2.793 1.00 48.16 96 ASP A C 1
ATOM 747 O O . ASP A 1 96 ? -24.852 3.567 2.662 1.00 48.16 96 ASP A O 1
ATOM 751 N N . ALA A 1 97 ? -24.548 1.519 1.756 1.00 39.75 97 ALA A N 1
ATOM 752 C CA . ALA A 1 97 ? -25.342 1.586 0.530 1.00 39.75 97 ALA A CA 1
ATOM 753 C C . ALA A 1 97 ? -26.027 0.225 0.341 1.00 39.75 97 ALA A C 1
ATOM 755 O O . ALA A 1 97 ? -25.363 -0.794 0.651 1.00 39.75 97 ALA A O 1
#

Foldseek 3Di:
DDDDPPPPPDQPPVNVVVVVVVVVVVVVVVLVVLLVVLLVVLVVCVVVVHDNDDVVVLVVVLVVQLVVDPVVCSVVSSVVSVVSVVSSVVVSVDDDD

Radius of gyration: 20.82 Å; Cα contacts (8 Å, |Δi|>4): 35; chains: 1; bounding box: 53×22×68 Å

pLDDT: mean 85.38, std 17.51, range [38.72, 98.62]

Sequence (97 aa):
MTDVSYPHNLTSLNELRAQIDVIDAQILDLFVRRAAVATEIGLYKRTRGLPIVDHDREQQKLDLAEASVPEHLKASTASLMRVLMGTAKSQEKTPDA